Protein AF-A0A0J5GUC4-F1 (afdb_monomer_lite)

Radius of gyration: 25.51 Å; chains: 1; bounding box: 59×16×67 Å

Secondary structure (DSSP, 8-state):
------HHHHHHHHHHHHHHHHHHHHHHHHHHHHHHHHHHHHHHHHHHHHHHHHHHTT-HHHHHHHHHHHHHHHHHTT---

Foldseek 3Di:
DDPPPPVVVVVVVVVVVVVVVVVVVVVVVVVVVVVVVVVLVVVLVVLVVQLVVCVVVVPVPSNVVSVVVNVVSCVVVVNHD

pLDDT: mean 87.58, std 14.97, range [37.81, 98.5]

Structure (mmCIF, N/CA/C/O backbone):
data_AF-A0A0J5GUC4-F1
#
_entry.id   AF-A0A0J5GUC4-F1
#
loop_
_atom_sit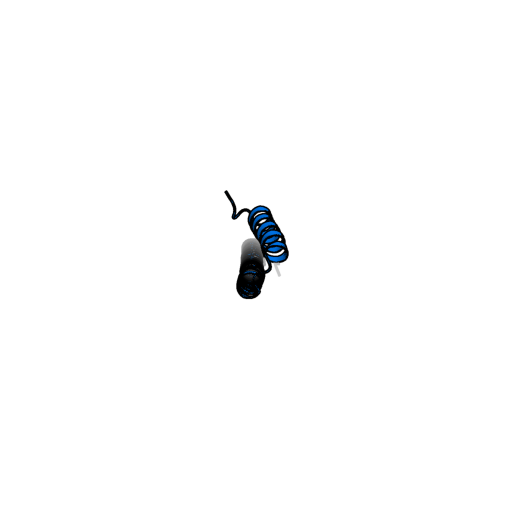e.group_PDB
_atom_site.id
_atom_site.type_symbol
_atom_site.label_atom_id
_atom_site.label_alt_id
_atom_site.label_comp_id
_atom_site.label_asym_id
_atom_site.label_entity_id
_atom_site.label_seq_id
_atom_site.pdbx_PDB_ins_code
_atom_site.Cartn_x
_atom_site.Cartn_y
_atom_site.Cartn_z
_atom_site.occupancy
_atom_site.B_iso_or_equiv
_atom_site.auth_seq_id
_atom_site.auth_comp_id
_atom_site.auth_asym_id
_atom_site.auth_atom_id
_atom_site.pdbx_PDB_model_num
ATOM 1 N N . MET A 1 1 ? -48.205 3.076 44.932 1.00 37.81 1 MET A N 1
ATOM 2 C CA . MET A 1 1 ? -47.258 2.413 44.008 1.00 37.81 1 MET A CA 1
ATOM 3 C C . MET A 1 1 ? -46.031 3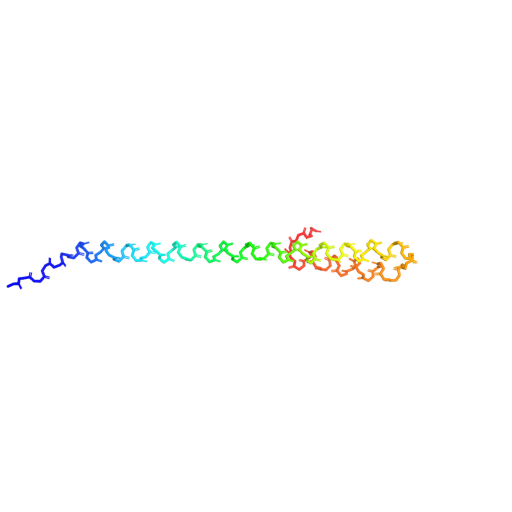.309 43.874 1.00 37.81 1 MET A C 1
ATOM 5 O O . MET A 1 1 ? -46.084 4.288 43.144 1.00 37.81 1 MET A O 1
ATOM 9 N N . LYS A 1 2 ? -44.985 3.083 44.683 1.00 44.41 2 LYS A N 1
ATOM 10 C CA . LYS A 1 2 ? -43.770 3.912 44.649 1.00 44.41 2 LYS A CA 1
ATOM 11 C C . LYS A 1 2 ? -42.911 3.456 43.473 1.00 44.41 2 LYS A C 1
ATOM 13 O O . LYS A 1 2 ? -42.573 2.283 43.375 1.00 44.41 2 LYS A O 1
ATOM 18 N N . ASN A 1 3 ? -42.630 4.382 42.566 1.00 54.75 3 ASN A N 1
ATOM 19 C CA . ASN A 1 3 ? -41.939 4.165 41.297 1.00 54.75 3 ASN A CA 1
ATOM 20 C C . ASN A 1 3 ? -40.418 4.004 41.513 1.00 54.75 3 ASN A C 1
ATOM 22 O O . ASN A 1 3 ? -39.606 4.673 40.883 1.00 54.75 3 ASN A O 1
ATOM 26 N N . GLU A 1 4 ? -40.031 3.128 42.441 1.00 49.53 4 GLU A N 1
ATOM 27 C CA . GLU A 1 4 ? -38.651 2.725 42.710 1.00 49.53 4 GLU A CA 1
ATOM 28 C C . GLU A 1 4 ? -38.205 1.688 41.671 1.00 49.53 4 GLU A C 1
ATOM 30 O O . GLU A 1 4 ? -37.749 0.594 42.003 1.00 49.53 4 GLU A O 1
ATOM 35 N N . LYS A 1 5 ? -38.279 2.024 40.376 1.00 54.56 5 LYS A N 1
ATOM 36 C CA . LYS A 1 5 ? -37.289 1.471 39.444 1.00 54.56 5 LYS A CA 1
ATOM 37 C C . LYS A 1 5 ? -35.956 2.046 39.913 1.00 54.56 5 LYS A C 1
ATOM 39 O O . LYS A 1 5 ? -35.588 3.155 39.536 1.00 54.56 5 LYS A O 1
ATOM 44 N N . SER A 1 6 ? -35.369 1.345 40.884 1.00 61.50 6 SER A N 1
ATOM 45 C CA . SER A 1 6 ? -34.293 1.797 41.756 1.00 61.50 6 SER A CA 1
ATOM 46 C C . SER A 1 6 ? -33.246 2.533 40.933 1.00 61.50 6 SER A C 1
ATOM 48 O O . SER A 1 6 ? -32.854 2.062 39.869 1.00 61.50 6 SER A O 1
ATOM 50 N N . TYR A 1 7 ? -32.805 3.700 41.394 1.00 62.41 7 TYR A N 1
ATOM 51 C CA . TYR A 1 7 ? -31.757 4.503 40.755 1.00 62.41 7 TYR A CA 1
ATOM 52 C C . TYR A 1 7 ? -30.543 3.651 40.326 1.00 62.41 7 TYR A C 1
ATOM 54 O O . TYR A 1 7 ? -29.916 3.896 39.296 1.00 62.41 7 TYR A O 1
ATOM 62 N N . THR A 1 8 ? -30.282 2.575 41.068 1.00 71.44 8 THR A N 1
ATOM 63 C CA . THR A 1 8 ? -29.314 1.521 40.764 1.00 71.44 8 THR A CA 1
ATOM 64 C C . THR A 1 8 ? -29.587 0.795 39.439 1.00 71.44 8 THR A C 1
ATOM 66 O O . THR A 1 8 ? -28.659 0.600 38.660 1.00 71.44 8 THR A O 1
ATOM 69 N N . GLU A 1 9 ? -30.833 0.434 39.138 1.00 72.81 9 GLU A N 1
ATOM 70 C CA . GLU A 1 9 ? -31.251 -0.175 37.866 1.00 72.81 9 GLU A CA 1
ATOM 71 C C . GLU A 1 9 ? -31.093 0.797 36.687 1.00 72.81 9 GLU A C 1
ATOM 73 O O . GLU A 1 9 ? -30.573 0.419 35.637 1.00 72.81 9 GLU A O 1
ATOM 78 N N . LEU A 1 10 ? -31.421 2.082 36.872 1.00 74.06 10 LEU A N 1
ATOM 79 C CA . LEU A 1 10 ? -31.174 3.118 35.857 1.00 74.06 10 LEU A CA 1
ATOM 80 C C . LEU A 1 10 ? -29.672 3.322 35.595 1.00 74.06 10 LEU A C 1
ATOM 82 O O . LEU A 1 10 ? -29.252 3.490 34.448 1.00 74.06 10 LEU A O 1
ATOM 86 N N . MET A 1 11 ? -28.845 3.269 36.641 1.00 71.69 11 MET A N 1
ATOM 87 C CA . MET A 1 11 ? -27.389 3.365 36.516 1.00 71.69 11 MET A CA 1
ATOM 88 C C . MET A 1 11 ? -26.764 2.124 35.870 1.00 71.69 11 MET A C 1
ATOM 90 O O . MET A 1 11 ? -25.842 2.265 35.065 1.00 71.69 11 MET A O 1
ATOM 94 N N . LYS A 1 12 ? -27.273 0.920 36.162 1.00 74.00 12 LYS A N 1
ATOM 95 C CA . LYS A 1 12 ? -26.877 -0.318 35.470 1.00 74.00 12 LYS A CA 1
ATOM 96 C C . LYS A 1 12 ? -27.220 -0.244 33.982 1.00 74.00 12 LYS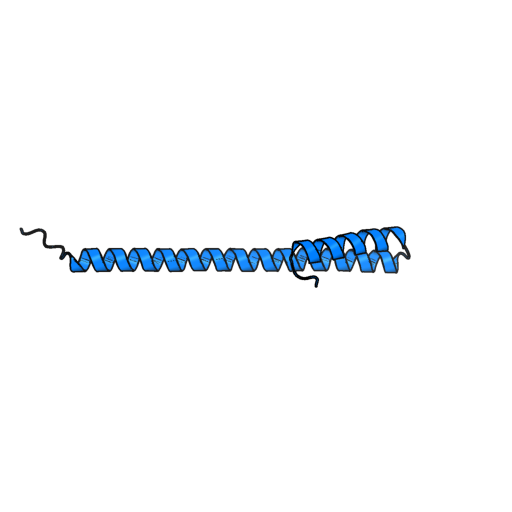 A C 1
ATOM 98 O O . LYS A 1 12 ? -26.337 -0.468 33.157 1.00 74.00 12 LYS A O 1
ATOM 103 N N . ALA A 1 13 ? -28.443 0.171 33.642 1.00 72.31 13 ALA A N 1
ATOM 104 C CA . ALA A 1 13 ? -28.881 0.335 32.258 1.00 72.31 13 ALA A CA 1
ATOM 105 C C . ALA A 1 13 ? -28.013 1.347 31.487 1.00 72.31 13 ALA A C 1
ATOM 107 O O . ALA A 1 13 ? -27.557 1.043 30.387 1.00 72.31 13 ALA A O 1
ATOM 108 N N . ARG A 1 14 ? -27.693 2.506 32.087 1.00 69.81 14 ARG A N 1
ATOM 109 C CA . ARG A 1 14 ? -26.779 3.504 31.492 1.00 69.81 14 ARG A CA 1
ATOM 110 C C . ARG A 1 14 ? -25.356 2.976 31.289 1.00 69.81 1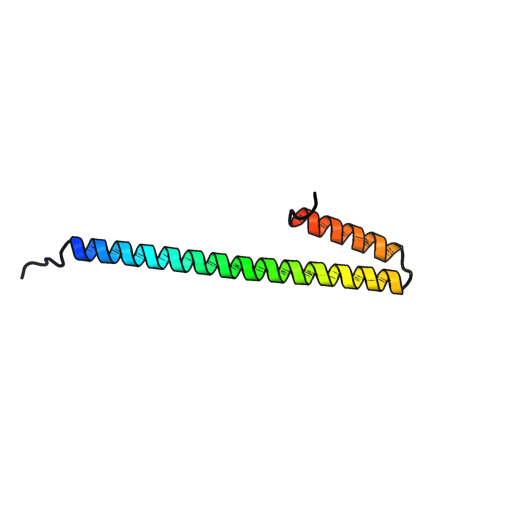4 ARG A C 1
ATOM 112 O O . ARG A 1 14 ? -24.717 3.297 30.289 1.00 69.81 14 ARG A O 1
ATOM 119 N N . LYS A 1 15 ? -24.829 2.181 32.227 1.00 72.25 15 LYS A N 1
ATOM 120 C CA . LYS A 1 15 ? -23.505 1.550 32.079 1.00 72.25 15 LYS A CA 1
ATOM 121 C C . LYS A 1 15 ? -23.505 0.497 30.969 1.00 72.25 15 LYS A C 1
ATOM 123 O O . LYS A 1 15 ? -22.566 0.470 30.180 1.00 72.25 15 LYS A O 1
ATOM 128 N N . MET A 1 16 ? -24.555 -0.322 30.874 1.00 75.88 16 MET A N 1
ATOM 129 C CA . MET A 1 16 ? -24.727 -1.303 29.796 1.00 75.88 16 MET A CA 1
ATOM 130 C C . MET A 1 16 ? -24.858 -0.634 28.428 1.00 75.88 16 MET A C 1
ATOM 132 O O . MET A 1 16 ? -24.141 -1.021 27.513 1.00 75.88 16 MET A O 1
ATOM 136 N N . SER A 1 17 ? -25.678 0.413 28.287 1.00 74.38 17 SER A N 1
ATOM 137 C CA . SER A 1 17 ? -25.804 1.141 27.016 1.00 74.38 17 SER A CA 1
ATOM 138 C C . SER A 1 17 ? -24.483 1.790 26.593 1.00 74.38 17 SER A C 1
ATOM 140 O O . SER A 1 17 ? -24.115 1.731 25.422 1.00 74.38 17 SER A O 1
ATOM 142 N N . LYS A 1 18 ? -23.722 2.351 27.547 1.00 78.25 18 LYS A N 1
ATOM 143 C CA . LYS A 1 18 ? -22.375 2.876 27.286 1.00 78.25 18 LYS A CA 1
ATOM 144 C C . LYS A 1 18 ? -21.412 1.767 26.851 1.00 78.25 18 LYS A C 1
ATOM 146 O O . LYS A 1 18 ? -20.671 1.966 25.895 1.00 78.25 18 LYS A O 1
ATOM 151 N N . LYS A 1 19 ? -21.438 0.600 27.500 1.00 76.88 19 LYS A N 1
ATOM 152 C CA . LYS A 1 19 ? -20.604 -0.550 27.117 1.00 76.88 19 LYS A CA 1
ATOM 153 C C . LYS A 1 19 ? -20.909 -1.018 25.689 1.00 76.88 19 LYS A C 1
ATOM 155 O O . LYS A 1 19 ? -19.985 -1.111 24.892 1.00 76.88 19 LYS A O 1
ATOM 160 N N . VAL A 1 20 ? -22.190 -1.179 25.348 1.00 78.94 20 VAL A N 1
ATOM 161 C CA . VAL A 1 20 ? -22.632 -1.530 23.986 1.00 78.94 20 VAL A CA 1
ATOM 162 C C . VAL A 1 20 ? -22.188 -0.474 22.968 1.00 78.94 20 VAL A C 1
ATOM 164 O O . VAL A 1 20 ? -21.722 -0.825 21.891 1.00 78.94 20 VAL A O 1
ATOM 167 N N . SER A 1 21 ? -22.253 0.820 23.308 1.00 82.19 21 SER A N 1
ATOM 168 C CA . SER A 1 21 ? -21.773 1.881 22.408 1.00 82.19 21 SER A CA 1
ATOM 169 C C . SER A 1 21 ? -20.259 1.843 22.174 1.00 82.19 21 SER A C 1
ATOM 171 O O . SER A 1 21 ? -19.812 2.122 21.066 1.00 82.19 21 SER A O 1
ATOM 173 N N . VAL A 1 22 ? -19.472 1.463 23.187 1.00 87.88 22 VAL A N 1
ATOM 174 C CA . VAL A 1 22 ? -18.017 1.303 23.058 1.00 87.88 22 VAL A CA 1
ATOM 175 C C . VAL A 1 22 ? -17.692 0.068 22.222 1.00 87.88 22 VAL A C 1
ATOM 177 O O . VAL A 1 22 ? -16.849 0.149 21.340 1.00 87.88 22 VAL A O 1
ATOM 180 N N . GLU A 1 23 ? -18.382 -1.051 22.443 1.00 88.38 23 GLU A N 1
ATOM 181 C CA . GLU A 1 23 ? -18.217 -2.268 21.636 1.00 88.38 23 GLU A CA 1
ATOM 182 C C . GLU A 1 23 ? -18.576 -2.024 20.164 1.00 88.38 23 GLU A C 1
ATOM 184 O O . GLU A 1 23 ? -17.804 -2.388 19.280 1.00 88.38 23 GLU A O 1
ATOM 189 N N . ALA A 1 24 ? -19.687 -1.334 19.889 1.00 88.50 24 ALA A N 1
ATOM 190 C CA . ALA A 1 24 ? -20.077 -0.961 18.530 1.00 88.50 24 ALA A CA 1
ATOM 191 C C . ALA A 1 24 ? -19.065 -0.005 17.876 1.00 88.50 24 ALA A C 1
ATOM 193 O O . ALA A 1 24 ? -18.729 -0.166 16.704 1.00 88.50 24 ALA A O 1
ATOM 194 N N . PHE A 1 25 ? -18.541 0.966 18.632 1.00 92.81 25 PHE A N 1
ATOM 195 C CA . PHE A 1 25 ? -17.483 1.851 18.151 1.00 92.81 25 PHE A CA 1
ATOM 196 C C . PHE A 1 25 ? -16.211 1.070 17.799 1.00 92.81 25 PHE A C 1
ATOM 198 O O . PHE A 1 25 ? -15.688 1.230 16.701 1.00 92.81 25 PHE A O 1
ATOM 205 N N . MET A 1 26 ? -15.750 0.186 18.689 1.00 93.69 26 MET A N 1
ATOM 206 C CA . MET A 1 26 ? -14.571 -0.649 18.445 1.00 93.69 26 MET A CA 1
ATOM 207 C C . MET A 1 26 ? -14.764 -1.559 17.231 1.00 93.69 26 MET A C 1
ATOM 209 O O . MET A 1 26 ? -13.858 -1.677 16.412 1.00 93.69 26 MET A O 1
ATOM 213 N N . MET A 1 27 ? -15.955 -2.142 17.067 1.00 93.88 27 MET A N 1
ATOM 214 C CA . MET A 1 27 ? -16.289 -2.942 15.889 1.00 93.88 27 MET A CA 1
ATOM 215 C C . MET A 1 27 ? -16.176 -2.122 14.600 1.00 93.88 27 MET A C 1
ATOM 217 O O . MET A 1 27 ? -15.552 -2.574 13.647 1.00 93.88 27 MET A O 1
ATOM 221 N N . ASN A 1 28 ? -16.712 -0.898 14.579 1.00 93.06 28 ASN A N 1
ATOM 222 C CA . ASN A 1 28 ? -16.597 -0.012 13.418 1.00 93.06 28 ASN A CA 1
ATOM 223 C C . ASN A 1 28 ? -15.138 0.353 13.111 1.00 93.06 28 ASN A C 1
ATOM 225 O O . ASN A 1 28 ? -14.751 0.369 11.946 1.00 93.06 28 ASN A O 1
ATOM 229 N N . VAL A 1 29 ? -14.320 0.600 14.140 1.00 95.31 29 VAL A N 1
ATOM 230 C CA . VAL A 1 29 ? -12.880 0.852 13.971 1.00 95.31 29 VAL A CA 1
ATOM 231 C C . VAL A 1 29 ? -12.185 -0.361 13.351 1.00 95.31 29 VAL A C 1
ATOM 233 O O . VAL A 1 29 ? -11.414 -0.199 12.409 1.00 95.31 29 VAL A O 1
ATOM 236 N N . TYR A 1 30 ? -12.480 -1.575 13.822 1.00 96.06 30 TYR A N 1
ATOM 237 C CA . TYR A 1 30 ? -11.900 -2.791 13.247 1.00 96.06 30 TYR A CA 1
ATOM 238 C C . TYR A 1 30 ? -12.343 -3.027 11.807 1.00 96.06 30 TYR A C 1
ATOM 240 O O . TYR A 1 30 ? -11.513 -3.369 10.969 1.00 96.06 30 TYR A O 1
ATOM 248 N N . VAL A 1 31 ? -13.623 -2.806 11.500 1.00 96.06 31 VAL A N 1
ATOM 249 C CA . VAL A 1 31 ? -14.131 -2.893 10.125 1.00 96.06 31 VAL A CA 1
ATOM 250 C C . VAL A 1 31 ? -13.395 -1.905 9.222 1.00 96.06 31 VAL A C 1
ATOM 252 O O . VAL A 1 31 ? -12.935 -2.298 8.153 1.00 96.06 31 VAL A O 1
ATOM 255 N N . GLN A 1 32 ? -13.225 -0.655 9.661 1.00 94.62 32 GLN A N 1
ATOM 256 C CA . GLN A 1 32 ? -12.509 0.352 8.882 1.00 94.62 32 GLN A CA 1
ATOM 257 C C . GLN A 1 32 ? -11.044 -0.041 8.660 1.00 94.62 32 GLN A C 1
ATOM 259 O O . GLN A 1 32 ? -10.577 0.003 7.531 1.00 94.62 32 GLN A O 1
ATOM 264 N N . MET A 1 33 ? -10.352 -0.514 9.699 1.00 95.50 33 MET A N 1
ATOM 265 C CA . MET A 1 33 ? -8.958 -0.956 9.600 1.00 95.50 33 MET A CA 1
ATOM 266 C C . MET A 1 33 ? -8.783 -2.106 8.598 1.00 95.50 33 MET A C 1
ATOM 268 O O . MET A 1 33 ? -7.861 -2.075 7.790 1.00 95.50 33 MET A O 1
ATOM 272 N N . ILE A 1 34 ? -9.685 -3.094 8.613 1.00 97.12 34 ILE A N 1
ATOM 273 C CA . ILE A 1 34 ? -9.656 -4.215 7.660 1.00 97.12 34 ILE A CA 1
ATOM 274 C C . ILE A 1 34 ? -9.865 -3.714 6.227 1.00 97.12 34 ILE A C 1
ATOM 276 O O . ILE A 1 34 ? -9.192 -4.179 5.305 1.00 97.12 34 ILE A O 1
ATOM 280 N N . ILE A 1 35 ? -10.792 -2.773 6.025 1.00 97.12 35 ILE A N 1
ATOM 281 C CA . ILE A 1 35 ? -11.033 -2.162 4.713 1.00 97.12 35 ILE A CA 1
ATOM 282 C C . ILE A 1 35 ? -9.791 -1.395 4.251 1.00 97.12 35 ILE A C 1
ATOM 284 O O . ILE A 1 35 ? -9.354 -1.585 3.116 1.00 97.12 35 ILE A O 1
ATOM 288 N N . ASP A 1 36 ? -9.205 -0.578 5.124 1.00 95.44 36 ASP A N 1
ATOM 289 C CA . ASP A 1 36 ? -8.023 0.229 4.820 1.00 95.44 36 ASP A CA 1
ATOM 290 C C . ASP A 1 36 ? -6.828 -0.661 4.446 1.00 95.44 36 ASP A C 1
ATOM 292 O O . ASP A 1 36 ? -6.187 -0.431 3.420 1.00 95.44 36 ASP A O 1
ATOM 296 N N . GLU A 1 37 ? -6.576 -1.727 5.209 1.00 95.31 37 GLU A N 1
ATOM 297 C CA . GLU A 1 37 ? -5.518 -2.705 4.933 1.00 95.31 37 GLU A CA 1
ATOM 298 C C . GLU A 1 37 ? -5.762 -3.442 3.607 1.00 95.31 37 GLU A C 1
ATOM 300 O O . GLU A 1 37 ? -4.860 -3.563 2.774 1.00 95.31 37 GLU A O 1
ATOM 305 N N . SER A 1 38 ? -7.003 -3.863 3.353 1.00 97.19 38 SER A N 1
ATOM 306 C CA . SER A 1 38 ? -7.377 -4.527 2.098 1.00 97.19 38 SER A CA 1
ATOM 307 C C . SER A 1 38 ? -7.157 -3.620 0.883 1.00 97.19 38 SER A C 1
ATOM 309 O O . SER A 1 38 ? -6.591 -4.052 -0.125 1.00 97.19 38 SER A O 1
ATOM 311 N N . LEU A 1 39 ? -7.569 -2.351 0.976 1.00 96.75 39 LEU A N 1
ATOM 312 C CA . LEU A 1 39 ? -7.370 -1.354 -0.077 1.00 96.75 39 LEU A CA 1
ATOM 313 C C . LEU A 1 39 ? -5.886 -1.058 -0.291 1.00 96.75 39 LEU A C 1
ATOM 315 O O . LEU A 1 39 ? -5.433 -0.994 -1.438 1.00 96.75 39 LEU A O 1
ATOM 319 N N . PHE A 1 40 ? -5.122 -0.918 0.794 1.00 96.94 40 PHE A N 1
ATOM 320 C CA . PHE A 1 40 ? -3.681 -0.722 0.728 1.00 96.94 40 PHE A CA 1
ATOM 321 C C . PHE A 1 40 ? -3.002 -1.867 -0.029 1.00 96.94 40 PHE A C 1
ATOM 323 O O . PHE A 1 40 ? -2.291 -1.617 -1.006 1.00 96.94 40 PHE A O 1
ATOM 330 N N . HIS A 1 41 ? -3.264 -3.118 0.359 1.00 97.19 41 HIS A N 1
ATOM 331 C CA . HIS A 1 41 ? -2.678 -4.286 -0.298 1.00 97.19 41 HIS A CA 1
ATOM 332 C C . HIS A 1 41 ? -3.084 -4.397 -1.765 1.00 97.19 41 HIS A C 1
ATOM 334 O O . HIS A 1 41 ? -2.223 -4.629 -2.614 1.00 97.19 41 HIS A O 1
ATOM 340 N N . TYR A 1 42 ? -4.360 -4.176 -2.083 1.00 98.06 42 TYR A N 1
ATOM 341 C CA . TYR A 1 42 ? -4.834 -4.206 -3.463 1.00 98.06 42 TYR A CA 1
ATOM 342 C C . TYR A 1 42 ? -4.096 -3.189 -4.344 1.00 98.06 42 TYR A C 1
ATOM 344 O O . TYR A 1 42 ? -3.550 -3.543 -5.390 1.00 98.06 42 TYR A O 1
ATOM 352 N N . HIS A 1 43 ? -4.033 -1.925 -3.917 1.00 97.38 43 HIS A N 1
ATOM 353 C CA . HIS A 1 43 ? -3.384 -0.873 -4.698 1.00 97.38 43 HIS A CA 1
ATOM 354 C C . HIS A 1 43 ? -1.871 -1.054 -4.798 1.00 97.38 43 HIS A C 1
ATOM 356 O O . HIS A 1 43 ? -1.299 -0.790 -5.861 1.00 97.38 43 HIS A O 1
ATOM 362 N N . LYS A 1 44 ? -1.235 -1.527 -3.721 1.00 97.62 44 LYS A N 1
ATOM 363 C CA . LYS A 1 44 ? 0.185 -1.871 -3.707 1.00 97.62 44 LYS A CA 1
ATOM 364 C C . LYS A 1 44 ? 0.484 -2.948 -4.750 1.00 97.62 44 LYS A C 1
ATOM 366 O O . LYS A 1 44 ? 1.312 -2.712 -5.626 1.00 97.62 44 LYS A O 1
ATOM 371 N N . ASN A 1 45 ? -0.235 -4.068 -4.697 1.00 98.19 45 ASN A N 1
ATOM 372 C CA . ASN A 1 45 ? -0.030 -5.199 -5.602 1.00 98.19 45 ASN A CA 1
ATOM 373 C C . ASN A 1 45 ? -0.294 -4.797 -7.057 1.00 98.19 45 ASN A C 1
ATOM 375 O O . ASN A 1 45 ? 0.535 -5.056 -7.919 1.00 98.19 45 ASN A O 1
ATOM 379 N N . LEU A 1 46 ? -1.376 -4.058 -7.318 1.00 98.19 46 LEU A N 1
ATOM 380 C CA . LEU A 1 46 ? -1.701 -3.575 -8.662 1.00 98.19 46 LEU A CA 1
ATOM 381 C C . LEU A 1 46 ? -0.598 -2.684 -9.256 1.00 98.19 46 LEU A C 1
ATOM 383 O O . LEU A 1 46 ? -0.353 -2.710 -10.462 1.00 98.19 46 LEU A O 1
ATOM 387 N N . LEU A 1 47 ? 0.035 -1.836 -8.441 1.00 98.06 47 LEU A N 1
ATOM 388 C CA . LEU A 1 47 ? 1.155 -1.016 -8.900 1.00 98.06 47 LEU A CA 1
ATOM 389 C C . LEU A 1 47 ? 2.402 -1.864 -9.158 1.00 98.06 47 LEU A C 1
ATOM 391 O O . LEU A 1 47 ? 3.070 -1.616 -10.156 1.00 98.06 47 LEU A O 1
ATOM 395 N N . GLN A 1 48 ? 2.686 -2.855 -8.311 1.00 98.06 48 GLN A N 1
ATOM 396 C CA . GLN A 1 48 ? 3.802 -3.784 -8.511 1.00 98.06 48 GLN A CA 1
ATOM 397 C C . GLN A 1 48 ? 3.628 -4.597 -9.800 1.00 98.06 48 GLN A C 1
ATOM 399 O O . GLN A 1 48 ? 4.509 -4.557 -10.648 1.00 98.06 48 GLN A 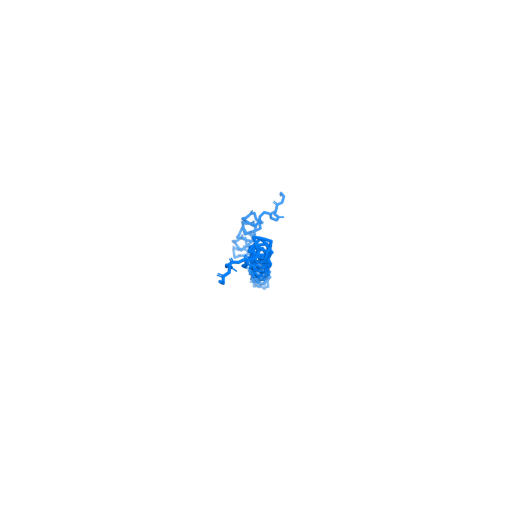O 1
ATOM 404 N N . GLU A 1 49 ? 2.455 -5.191 -10.027 1.00 98.50 49 GLU A N 1
ATOM 405 C CA . GLU A 1 49 ? 2.147 -5.942 -11.254 1.00 98.50 49 GLU A CA 1
ATOM 406 C C . GLU A 1 49 ? 2.332 -5.095 -12.521 1.00 98.50 49 GLU A C 1
ATOM 408 O O . GLU A 1 49 ? 2.838 -5.568 -13.539 1.00 98.50 49 GLU A O 1
ATOM 413 N N . LYS A 1 50 ? 1.948 -3.814 -12.470 1.00 98.44 50 LYS A N 1
ATOM 414 C CA . LYS A 1 50 ? 2.142 -2.888 -13.594 1.00 98.44 50 LYS A CA 1
ATOM 415 C C . LYS A 1 50 ? 3.608 -2.528 -13.813 1.00 98.44 50 LYS A C 1
ATOM 417 O O . LYS A 1 50 ? 4.005 -2.334 -14.958 1.00 98.44 50 LYS A O 1
ATOM 422 N N . ILE A 1 51 ? 4.386 -2.393 -12.739 1.00 98.50 51 ILE A N 1
ATOM 423 C CA . ILE A 1 51 ? 5.833 -2.161 -12.818 1.00 98.50 51 ILE A CA 1
ATOM 424 C C . ILE A 1 51 ? 6.508 -3.375 -13.456 1.00 98.50 51 ILE A C 1
ATOM 426 O O . ILE A 1 51 ? 7.278 -3.199 -14.397 1.00 98.50 51 ILE A O 1
ATOM 430 N N . ASP A 1 52 ? 6.163 -4.581 -13.005 1.00 98.44 52 ASP A N 1
ATOM 431 C CA . ASP A 1 52 ? 6.692 -5.834 -13.547 1.00 98.44 52 ASP A CA 1
ATOM 432 C C . ASP A 1 52 ? 6.323 -5.981 -15.030 1.00 98.44 52 ASP A C 1
ATOM 434 O O . ASP A 1 52 ? 7.188 -6.213 -15.868 1.00 98.44 52 ASP A O 1
ATOM 438 N N . SER A 1 53 ? 5.072 -5.679 -15.394 1.00 98.38 53 SER A N 1
ATOM 439 C CA . SER A 1 53 ? 4.635 -5.672 -16.799 1.00 98.38 53 SER A CA 1
ATOM 440 C C . SER A 1 53 ? 5.411 -4.665 -17.662 1.00 98.38 53 SER A C 1
ATOM 442 O O . SER A 1 53 ? 5.663 -4.917 -18.839 1.00 98.38 53 SER A O 1
ATOM 444 N N . ALA A 1 54 ? 5.788 -3.508 -17.106 1.00 98.31 54 ALA A N 1
ATOM 445 C CA . ALA A 1 54 ? 6.599 -2.518 -17.816 1.00 98.31 54 ALA A CA 1
ATOM 446 C C . ALA A 1 54 ? 8.052 -2.989 -18.006 1.00 98.31 54 ALA A C 1
ATOM 448 O O . ALA A 1 54 ? 8.657 -2.685 -19.035 1.00 98.31 54 ALA A O 1
ATOM 449 N N . LEU A 1 55 ? 8.596 -3.752 -17.049 1.00 97.50 55 LEU A N 1
ATOM 450 C CA . LEU A 1 55 ? 9.897 -4.412 -17.188 1.00 97.50 55 LEU A CA 1
ATOM 451 C C . LEU A 1 55 ? 9.853 -5.487 -18.275 1.00 97.50 55 LEU A C 1
ATOM 453 O O . LEU A 1 55 ? 10.718 -5.489 -19.151 1.00 97.50 55 LEU A O 1
ATOM 457 N N . ASP A 1 56 ? 8.823 -6.334 -18.269 1.00 98.31 56 ASP A N 1
ATOM 458 C CA . ASP A 1 56 ? 8.631 -7.386 -19.273 1.00 98.31 56 ASP A CA 1
ATOM 459 C C . ASP A 1 56 ? 8.488 -6.807 -20.689 1.00 98.31 56 ASP A C 1
ATOM 461 O O . ASP A 1 56 ? 9.007 -7.362 -21.658 1.00 98.31 56 ASP A O 1
ATOM 465 N N . ALA A 1 57 ? 7.828 -5.652 -20.814 1.00 97.94 57 ALA A N 1
ATOM 466 C CA . ALA A 1 57 ? 7.686 -4.923 -22.073 1.00 97.94 57 ALA A CA 1
ATOM 467 C C . ALA A 1 57 ? 8.937 -4.115 -22.475 1.00 97.94 57 ALA A C 1
ATOM 469 O O . ALA A 1 57 ? 8.952 -3.521 -23.555 1.00 97.94 57 ALA A O 1
ATOM 470 N N . ASN A 1 58 ? 9.971 -4.074 -21.626 1.00 97.38 58 ASN A N 1
ATOM 471 C CA . ASN A 1 58 ? 11.158 -3.235 -21.780 1.00 97.38 58 ASN A CA 1
ATOM 472 C C . ASN A 1 58 ? 10.807 -1.752 -22.040 1.00 97.38 58 ASN A C 1
ATOM 474 O O . ASN A 1 58 ? 11.415 -1.096 -22.889 1.00 97.38 58 ASN A O 1
ATOM 478 N N . ASP A 1 59 ? 9.803 -1.232 -21.319 1.00 98.19 59 ASP A N 1
ATOM 479 C CA . ASP A 1 59 ? 9.368 0.167 -21.372 1.00 98.19 59 ASP A CA 1
ATOM 480 C C . ASP A 1 59 ? 9.937 0.948 -20.170 1.00 98.19 59 ASP A C 1
ATOM 482 O O . ASP A 1 59 ? 9.307 1.034 -19.105 1.00 98.19 59 ASP A O 1
ATOM 486 N N . PRO A 1 60 ? 11.132 1.557 -20.309 1.00 97.00 60 PRO A N 1
ATOM 487 C CA . PRO A 1 60 ? 11.778 2.270 -19.211 1.00 97.00 60 PRO A CA 1
ATOM 488 C C . PRO A 1 60 ? 10.993 3.515 -18.782 1.00 97.00 60 PRO A C 1
ATOM 490 O O . PRO A 1 60 ? 11.028 3.901 -17.612 1.00 97.00 60 PRO A O 1
ATOM 493 N N . SER A 1 61 ? 10.264 4.150 -19.704 1.00 97.94 61 SER A N 1
ATOM 494 C CA . SER A 1 61 ? 9.504 5.365 -19.400 1.00 97.94 61 SER A CA 1
ATOM 495 C C . SER A 1 61 ? 8.315 5.041 -18.501 1.00 97.94 61 SER A C 1
ATOM 497 O O . SER A 1 61 ? 8.109 5.699 -17.474 1.00 97.94 61 SER A O 1
ATOM 499 N N . LEU A 1 62 ? 7.571 3.987 -18.842 1.00 97.81 62 LEU A N 1
ATOM 500 C CA . LEU A 1 62 ? 6.459 3.507 -18.032 1.00 97.81 62 LEU A CA 1
ATOM 501 C C . LEU A 1 62 ? 6.940 2.954 -16.685 1.00 97.81 62 LEU A C 1
ATOM 503 O O . LEU A 1 62 ? 6.340 3.270 -15.655 1.00 97.81 62 LEU A O 1
ATOM 507 N N . PHE A 1 63 ? 8.053 2.215 -16.667 1.00 98.44 63 PHE A N 1
ATOM 508 C CA . PHE A 1 63 ? 8.673 1.730 -15.434 1.00 98.44 63 PHE A CA 1
ATOM 509 C C . PHE A 1 63 ? 8.984 2.873 -14.458 1.00 98.44 63 PHE A C 1
ATOM 511 O O . PHE A 1 63 ? 8.584 2.821 -13.290 1.00 98.44 63 PHE A O 1
ATOM 518 N N . HIS A 1 64 ? 9.657 3.933 -14.920 1.00 98.19 64 HIS A N 1
ATOM 519 C CA . HIS A 1 64 ? 10.009 5.069 -14.067 1.00 98.19 64 HIS A CA 1
ATOM 520 C C . HIS A 1 64 ? 8.774 5.821 -13.561 1.00 98.19 64 HIS A C 1
ATOM 522 O 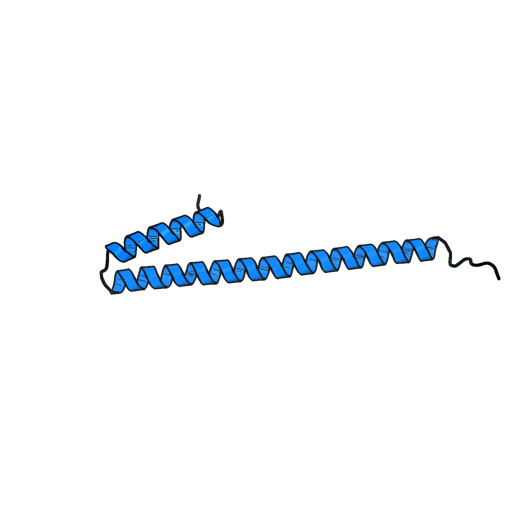O . HIS A 1 64 ? 8.712 6.172 -12.378 1.00 98.19 64 HIS A O 1
ATOM 528 N N . LEU A 1 65 ? 7.770 6.021 -14.419 1.00 98.38 65 LEU A N 1
ATOM 529 C CA . LEU A 1 65 ? 6.511 6.660 -14.039 1.00 98.38 65 LEU A CA 1
ATOM 530 C C . LEU A 1 65 ? 5.785 5.871 -12.939 1.00 98.38 65 LEU A C 1
ATOM 532 O O . LEU A 1 65 ? 5.370 6.440 -11.924 1.00 98.38 65 LEU A O 1
ATOM 536 N N . LEU A 1 66 ? 5.636 4.559 -13.129 1.00 98.31 66 LEU A N 1
ATOM 537 C CA . LEU A 1 66 ? 4.951 3.689 -12.177 1.00 98.31 66 LEU A CA 1
ATOM 538 C C . LEU A 1 66 ? 5.736 3.544 -10.872 1.00 98.31 66 LEU A C 1
ATOM 540 O O . LEU A 1 66 ? 5.132 3.598 -9.802 1.00 98.31 66 LEU A O 1
ATOM 544 N N . SER A 1 67 ? 7.067 3.469 -10.938 1.00 97.88 67 SER A N 1
ATOM 545 C CA . SER A 1 67 ? 7.944 3.436 -9.761 1.00 97.88 67 SER A CA 1
ATOM 546 C C . SER A 1 67 ? 7.837 4.715 -8.928 1.00 97.88 67 SER A C 1
ATOM 548 O O . SER A 1 67 ? 7.727 4.656 -7.702 1.00 97.88 67 SER A O 1
ATOM 550 N N . ALA A 1 68 ? 7.798 5.885 -9.576 1.00 97.88 68 ALA A N 1
ATOM 551 C CA . ALA A 1 68 ? 7.585 7.158 -8.889 1.00 97.88 68 ALA A CA 1
ATOM 552 C C . ALA A 1 68 ? 6.204 7.213 -8.218 1.00 97.88 68 ALA A C 1
ATOM 554 O O . ALA A 1 68 ? 6.081 7.653 -7.072 1.00 97.88 68 ALA A O 1
ATOM 555 N N . ARG A 1 69 ? 5.166 6.712 -8.900 1.00 97.38 69 ARG A N 1
ATOM 556 C CA . ARG A 1 69 ? 3.812 6.616 -8.344 1.00 97.38 69 ARG A CA 1
ATOM 557 C C . ARG A 1 69 ? 3.739 5.649 -7.165 1.00 97.38 69 ARG A C 1
ATOM 559 O O . ARG A 1 69 ? 3.082 5.968 -6.181 1.00 97.38 69 ARG A O 1
ATOM 566 N N . TYR A 1 70 ? 4.414 4.509 -7.249 1.00 97.81 70 TYR A N 1
ATOM 567 C CA . TYR A 1 70 ? 4.497 3.531 -6.171 1.00 97.81 70 TYR A CA 1
ATOM 568 C C . TYR A 1 70 ? 5.204 4.104 -4.943 1.00 97.81 70 TYR A C 1
ATOM 570 O O . TYR A 1 70 ? 4.680 4.014 -3.837 1.00 97.81 70 TYR A O 1
ATOM 578 N N . LYS A 1 71 ? 6.332 4.799 -5.137 1.00 97.12 71 LYS A N 1
ATOM 579 C CA . LYS A 1 71 ? 7.016 5.513 -4.052 1.00 97.12 71 LYS A CA 1
ATOM 580 C C . LYS A 1 71 ? 6.105 6.554 -3.402 1.00 97.12 71 LYS A C 1
ATOM 582 O O . LYS A 1 71 ? 5.993 6.584 -2.182 1.00 97.12 71 LYS A O 1
ATOM 587 N N . LYS A 1 72 ? 5.425 7.379 -4.205 1.00 96.81 72 LYS A N 1
ATOM 588 C CA . LYS A 1 72 ? 4.471 8.366 -3.686 1.00 96.81 72 LYS A CA 1
ATOM 589 C C . LYS A 1 72 ? 3.350 7.696 -2.887 1.00 96.81 72 LYS A C 1
ATOM 591 O O . LYS A 1 72 ? 3.068 8.130 -1.782 1.00 96.81 72 LYS A O 1
ATOM 596 N N . PHE A 1 73 ? 2.771 6.619 -3.414 1.00 96.56 73 PHE A N 1
ATOM 597 C CA . PHE A 1 73 ? 1.750 5.841 -2.718 1.00 96.56 73 PHE A CA 1
ATOM 598 C C . PHE A 1 73 ? 2.247 5.344 -1.350 1.00 96.56 73 PHE A C 1
ATOM 600 O O . PHE A 1 73 ? 1.554 5.524 -0.357 1.00 96.56 73 PHE A O 1
ATOM 607 N N . LEU A 1 74 ? 3.461 4.791 -1.260 1.00 96.00 74 LEU A N 1
ATOM 608 C CA . LEU A 1 74 ? 4.018 4.349 0.026 1.00 96.00 74 LEU A CA 1
ATOM 609 C C . LEU A 1 74 ? 4.264 5.503 1.009 1.00 96.00 74 LEU A C 1
ATOM 611 O O . LEU A 1 74 ? 4.056 5.324 2.209 1.00 96.00 74 LEU A O 1
ATOM 615 N N . ASN A 1 75 ? 4.682 6.673 0.518 1.00 95.06 75 ASN A N 1
ATOM 616 C CA . ASN A 1 75 ? 4.836 7.872 1.344 1.00 95.06 75 ASN A CA 1
ATOM 617 C C . ASN A 1 75 ? 3.482 8.354 1.885 1.00 95.06 75 ASN A C 1
ATOM 619 O O . ASN A 1 75 ? 3.372 8.646 3.072 1.00 95.06 75 ASN A O 1
ATOM 623 N N . ASP A 1 76 ? 2.459 8.411 1.027 1.00 92.56 76 ASP A N 1
ATOM 624 C CA . ASP A 1 76 ? 1.112 8.869 1.389 1.00 92.56 76 ASP A CA 1
ATOM 625 C C . ASP A 1 76 ? 0.485 7.966 2.473 1.00 92.56 76 ASP A C 1
ATOM 627 O O . ASP A 1 76 ? -0.265 8.446 3.321 1.00 92.56 76 ASP A O 1
ATOM 631 N N . TRP A 1 77 ? 0.839 6.676 2.490 1.00 91.31 77 TRP A N 1
ATOM 632 C CA . TRP A 1 77 ? 0.422 5.704 3.511 1.00 91.31 77 TRP A CA 1
ATOM 633 C C . TRP A 1 77 ? 1.346 5.629 4.742 1.00 91.31 77 TRP A C 1
ATOM 635 O O . TRP A 1 77 ? 1.075 4.857 5.659 1.00 91.31 77 TRP A O 1
ATOM 645 N N . GLY A 1 78 ? 2.435 6.404 4.787 1.00 88.19 78 GLY A N 1
ATOM 646 C CA . GLY A 1 78 ? 3.371 6.419 5.920 1.00 88.19 78 GLY A CA 1
ATOM 647 C C . GLY A 1 78 ? 4.228 5.156 6.064 1.00 88.19 78 GLY A C 1
ATOM 648 O O . GLY A 1 78 ? 4.727 4.873 7.150 1.00 88.19 78 GLY A O 1
ATOM 649 N N . VAL A 1 79 ? 4.393 4.383 4.987 1.00 79.69 79 VAL A N 1
ATOM 650 C CA . VAL A 1 79 ? 5.151 3.116 4.977 1.00 79.69 79 VAL A CA 1
ATOM 651 C C . VAL A 1 79 ? 6.605 3.322 4.530 1.00 79.69 79 VAL A C 1
ATOM 653 O O . VAL A 1 79 ? 7.468 2.491 4.806 1.00 79.69 79 VAL A O 1
ATOM 656 N N . ALA A 1 80 ? 6.896 4.423 3.837 1.00 66.06 80 ALA A N 1
ATOM 657 C CA . ALA A 1 80 ? 8.242 4.760 3.386 1.00 66.06 80 ALA A CA 1
ATOM 658 C C . ALA A 1 80 ? 8.995 5.605 4.430 1.00 66.06 80 ALA A C 1
ATOM 660 O O . ALA A 1 80 ? 8.480 6.630 4.877 1.00 66.06 80 ALA A O 1
ATOM 661 N N . ALA A 1 81 ? 10.203 5.157 4.791 1.00 53.47 81 ALA A N 1
ATOM 662 C CA . ALA A 1 81 ? 11.162 5.880 5.630 1.00 53.47 81 ALA A CA 1
ATOM 663 C C . ALA A 1 81 ? 11.963 6.919 4.830 1.00 53.47 81 ALA A C 1
ATOM 665 O O . ALA A 1 81 ? 12.272 6.645 3.644 1.00 53.47 81 ALA A O 1
#

Sequence (81 aa):
MKNEKSYTELMKARKMSKKVSVEAFMMNVYVQMIIDESLFHYHKNLLQEKIDSALDANDPSLFHLLSARYKKFLNDWGVAA